Protein AF-0000000084554126 (afdb_homodimer)

Structure (mmCIF, N/CA/C/O backbone):
data_AF-0000000084554126-model_v1
#
loop_
_entity.id
_entity.type
_entity.pdbx_description
1 polymer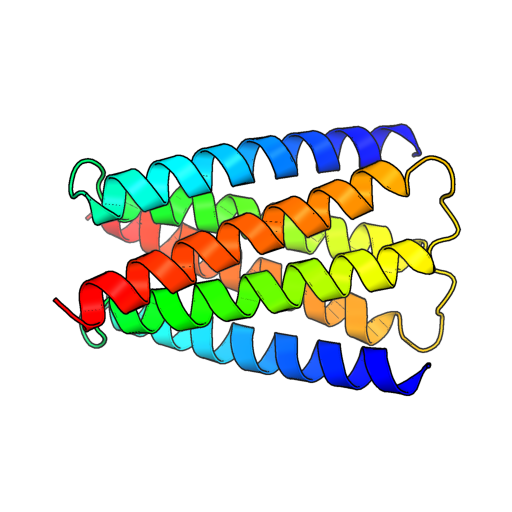 'Putative membrane protein'
#
loop_
_atom_site.group_PDB
_atom_site.id
_atom_site.type_symbol
_atom_site.label_atom_id
_atom_site.label_alt_id
_atom_site.label_comp_id
_atom_site.label_asym_id
_atom_site.label_entity_id
_atom_site.label_seq_id
_atom_site.pdbx_PDB_ins_code
_atom_site.Cartn_x
_atom_site.Cartn_y
_atom_site.Cartn_z
_atom_site.occupancy
_atom_site.B_iso_or_equiv
_atom_site.auth_seq_id
_atom_site.auth_comp_id
_atom_site.auth_asym_id
_atom_site.auth_atom_id
_atom_site.pdbx_PDB_model_num
ATOM 1 N N . MET A 1 1 ? 13.07 22.594 3.803 1 45.12 1 MET A N 1
ATOM 2 C CA . MET A 1 1 ? 12.219 21.531 4.305 1 45.12 1 MET A CA 1
ATOM 3 C C . MET A 1 1 ? 11.016 21.312 3.387 1 45.12 1 MET A C 1
ATOM 5 O O . MET A 1 1 ? 10.508 20.203 3.266 1 45.12 1 MET A O 1
ATOM 9 N N . LYS A 1 2 ? 10.406 22.438 2.688 1 57.59 2 LYS A N 1
ATOM 10 C CA . LYS A 1 2 ? 9.281 22.531 1.767 1 57.59 2 LYS A CA 1
ATOM 11 C C . LYS A 1 2 ? 9.477 21.609 0.56 1 57.59 2 LYS A C 1
ATOM 13 O O . LYS A 1 2 ? 8.562 20.891 0.169 1 57.59 2 LYS A O 1
ATOM 18 N N . ASN A 1 3 ? 10.781 21.531 0.08 1 60.38 3 ASN A N 1
ATOM 19 C CA . ASN A 1 3 ? 11.141 20.875 -1.168 1 60.38 3 ASN A CA 1
ATOM 20 C C . ASN A 1 3 ? 11.148 19.359 -1.017 1 60.38 3 ASN A C 1
ATOM 22 O O . ASN A 1 3 ? 10.883 18.625 -1.977 1 60.38 3 ASN A O 1
ATOM 26 N N . ASN A 1 4 ? 11.141 19 0.142 1 77.12 4 ASN A N 1
ATOM 27 C CA . ASN A 1 4 ? 11.336 17.562 0.376 1 77.12 4 ASN A CA 1
ATOM 28 C C . ASN A 1 4 ? 10.031 16.797 0.226 1 77.12 4 ASN A C 1
ATOM 30 O O . ASN A 1 4 ? 10.016 15.711 -0.364 1 77.12 4 ASN A O 1
ATOM 34 N N . TYR A 1 5 ? 8.945 17.531 0.387 1 76.88 5 TYR A N 1
ATOM 35 C CA . TYR A 1 5 ? 7.668 16.828 0.301 1 76.88 5 TYR A CA 1
ATOM 36 C C . TYR A 1 5 ? 7.258 16.609 -1.152 1 76.88 5 TYR A C 1
ATOM 38 O O . TYR A 1 5 ? 6.734 15.555 -1.507 1 76.88 5 TYR A O 1
ATOM 46 N N . LYS A 1 6 ? 7.582 17.625 -1.886 1 82.94 6 LYS A N 1
ATOM 47 C CA . LYS A 1 6 ? 7.277 17.531 -3.309 1 82.94 6 LYS A CA 1
ATOM 48 C C . LYS A 1 6 ? 8.031 16.375 -3.953 1 82.94 6 LYS A C 1
ATOM 50 O O . LYS A 1 6 ? 7.461 15.602 -4.723 1 82.94 6 LYS A O 1
ATOM 55 N N . VAL A 1 7 ? 9.258 16.281 -3.561 1 86.81 7 VAL A N 1
ATOM 56 C CA . VAL A 1 7 ? 10.102 15.242 -4.141 1 86.81 7 VAL A CA 1
ATOM 57 C C . VAL A 1 7 ? 9.609 13.867 -3.709 1 86.81 7 VAL A C 1
ATOM 59 O O . VAL A 1 7 ? 9.469 12.961 -4.535 1 86.81 7 VAL A O 1
ATOM 62 N N . ILE A 1 8 ? 9.234 13.703 -2.498 1 88.38 8 ILE A N 1
ATOM 63 C CA . ILE A 1 8 ? 8.773 12.414 -1.976 1 88.38 8 ILE A CA 1
ATOM 64 C C . ILE A 1 8 ? 7.438 12.047 -2.625 1 88.38 8 ILE A C 1
ATOM 66 O O . ILE A 1 8 ? 7.227 10.891 -3.002 1 88.38 8 ILE A O 1
ATOM 70 N N . SER A 1 9 ? 6.633 13.031 -2.852 1 87.06 9 SER A N 1
ATOM 71 C CA . SER A 1 9 ? 5.34 12.781 -3.48 1 87.06 9 SER A CA 1
ATOM 72 C C . SER A 1 9 ? 5.508 12.336 -4.93 1 87.06 9 SER A C 1
ATOM 74 O O . SER A 1 9 ? 4.832 11.414 -5.383 1 87.06 9 SER A O 1
ATOM 76 N N . ILE A 1 10 ? 6.43 12.961 -5.562 1 88.12 10 ILE A N 1
ATOM 77 C CA . ILE A 1 10 ? 6.668 12.609 -6.961 1 88.12 10 ILE A CA 1
ATOM 78 C C . ILE A 1 10 ? 7.207 11.188 -7.051 1 88.12 10 ILE A C 1
ATOM 80 O O . ILE A 1 10 ? 6.781 10.406 -7.91 1 88.12 10 ILE A O 1
ATOM 84 N N . ILE A 1 11 ? 8.109 10.859 -6.207 1 92.56 11 ILE A N 1
ATOM 85 C CA . ILE A 1 11 ? 8.664 9.508 -6.176 1 92.56 11 ILE A CA 1
ATOM 86 C C . ILE A 1 11 ? 7.555 8.5 -5.875 1 92.56 11 ILE A C 1
ATOM 88 O O . ILE A 1 11 ? 7.449 7.473 -6.543 1 92.56 11 ILE A O 1
ATOM 92 N N . GLN A 1 12 ? 6.688 8.844 -4.938 1 91.56 12 GLN A N 1
ATOM 93 C CA . GLN A 1 12 ? 5.59 7.957 -4.562 1 91.56 12 GLN A CA 1
ATOM 94 C C . GLN A 1 12 ? 4.648 7.719 -5.738 1 91.56 12 GLN A C 1
ATOM 96 O O . GLN A 1 12 ? 4.266 6.582 -6.016 1 91.56 12 GLN A O 1
ATOM 101 N N . TRP A 1 13 ? 4.375 8.773 -6.422 1 89.75 13 TRP A N 1
ATOM 102 C CA . TRP A 1 13 ? 3.467 8.648 -7.559 1 89.75 13 TRP A CA 1
ATOM 103 C C . TRP A 1 13 ? 4.09 7.797 -8.664 1 89.75 13 TRP A C 1
ATOM 105 O O . TRP A 1 13 ? 3.424 6.934 -9.242 1 89.75 13 TRP A O 1
ATOM 115 N N . THR A 1 14 ? 5.348 7.973 -8.922 1 92.69 14 THR A N 1
ATOM 116 C CA . THR A 1 14 ? 6.055 7.188 -9.93 1 92.69 14 THR A CA 1
ATOM 117 C C . THR A 1 14 ? 6.059 5.707 -9.555 1 92.69 14 THR A C 1
ATOM 119 O O . THR A 1 14 ? 5.719 4.855 -10.383 1 92.69 14 THR A O 1
ATOM 122 N N . PHE A 1 15 ? 6.32 5.418 -8.367 1 94.25 15 PHE A N 1
ATOM 123 C CA . PHE A 1 15 ? 6.363 4.035 -7.902 1 94.25 15 PHE A CA 1
ATOM 124 C C . PHE A 1 15 ? 4.977 3.406 -7.945 1 94.25 15 PHE A C 1
ATOM 126 O O . PHE A 1 15 ? 4.832 2.232 -8.297 1 94.25 15 PHE A O 1
ATOM 133 N N . ASN A 1 16 ? 3.957 4.16 -7.605 1 93.31 16 ASN A N 1
ATOM 134 C CA . ASN A 1 16 ? 2.594 3.643 -7.652 1 93.31 16 ASN A CA 1
ATOM 135 C C . ASN A 1 16 ? 2.184 3.266 -9.07 1 93.31 16 ASN A C 1
ATOM 137 O O . ASN A 1 16 ? 1.588 2.209 -9.289 1 93.31 16 ASN A O 1
ATOM 141 N N . ILE A 1 17 ? 2.545 4.156 -9.969 1 93.62 17 ILE A N 1
ATOM 142 C CA . ILE A 1 17 ? 2.211 3.895 -11.367 1 93.62 17 ILE A CA 1
ATOM 143 C C . ILE A 1 17 ? 2.916 2.623 -11.836 1 93.62 17 ILE A C 1
ATOM 145 O O . ILE A 1 17 ? 2.291 1.743 -12.438 1 93.62 17 ILE A O 1
ATOM 149 N N . ILE A 1 18 ? 4.184 2.512 -11.555 1 95.88 18 ILE A N 1
ATOM 150 C CA . ILE A 1 18 ? 4.949 1.333 -11.945 1 95.88 18 ILE A CA 1
ATOM 151 C C . ILE A 1 18 ? 4.348 0.089 -11.297 1 95.88 18 ILE A C 1
ATOM 153 O O . ILE A 1 18 ? 4.191 -0.946 -11.945 1 95.88 18 ILE A O 1
ATOM 157 N N . THR A 1 19 ? 3.953 0.183 -9.984 1 94.31 19 THR A N 1
ATOM 158 C CA . THR A 1 19 ? 3.385 -0.944 -9.25 1 94.31 19 THR A CA 1
ATOM 159 C C . THR A 1 19 ? 2.064 -1.384 -9.875 1 94.31 19 THR A C 1
ATOM 161 O O . THR A 1 19 ? 1.803 -2.58 -10.016 1 94.31 19 THR A O 1
ATOM 164 N N . VAL A 1 20 ? 1.27 -0.421 -10.312 1 92.5 20 VAL A N 1
ATOM 165 C CA . VAL A 1 20 ? -0.001 -0.742 -10.953 1 92.5 20 VAL A CA 1
ATOM 166 C C . VAL A 1 20 ? 0.253 -1.486 -12.266 1 92.5 20 VAL A C 1
ATOM 168 O O . VAL A 1 20 ? -0.379 -2.51 -12.531 1 92.5 20 VAL A O 1
ATOM 171 N N . ILE A 1 21 ? 1.183 -0.983 -13.039 1 95.56 21 ILE A N 1
ATOM 172 C CA . ILE A 1 21 ? 1.51 -1.609 -14.312 1 95.56 21 ILE A CA 1
ATOM 173 C C . ILE A 1 21 ? 2.02 -3.029 -14.078 1 95.56 21 ILE A C 1
ATOM 175 O O . ILE A 1 21 ? 1.572 -3.975 -14.727 1 95.56 21 ILE A O 1
ATOM 179 N N . LEU A 1 22 ? 2.871 -3.207 -13.117 1 95 22 LEU A N 1
ATOM 180 C CA . LEU A 1 22 ? 3.428 -4.52 -12.805 1 95 22 LEU A CA 1
ATOM 181 C C . LEU A 1 22 ? 2.346 -5.457 -12.281 1 95 22 LEU A C 1
ATOM 183 O O . LEU A 1 22 ? 2.365 -6.656 -12.57 1 95 22 LEU A O 1
ATOM 187 N N . ALA A 1 23 ? 1.406 -4.949 -11.453 1 91.06 23 ALA A N 1
ATOM 188 C CA . ALA A 1 23 ? 0.295 -5.754 -10.953 1 91.06 23 ALA A CA 1
ATOM 189 C C . ALA A 1 23 ? -0.56 -6.285 -12.094 1 91.06 23 ALA A C 1
ATOM 191 O O . ALA A 1 23 ? -0.896 -7.469 -12.133 1 91.06 23 ALA A O 1
ATOM 192 N N . ILE A 1 24 ? -0.871 -5.387 -13.039 1 92.94 24 ILE A N 1
ATOM 193 C CA . ILE A 1 24 ? -1.675 -5.785 -14.188 1 92.94 24 ILE A CA 1
ATOM 194 C C . ILE A 1 24 ? -0.929 -6.84 -15 1 92.94 24 ILE A C 1
ATOM 196 O O . ILE A 1 24 ? -1.5 -7.871 -15.359 1 92.94 24 ILE A O 1
ATOM 200 N N . LEU A 1 25 ? 0.317 -6.621 -15.203 1 95 25 LEU A N 1
ATOM 201 C CA . LEU A 1 25 ? 1.12 -7.562 -15.977 1 95 25 LEU A CA 1
ATOM 202 C C . LEU A 1 25 ? 1.25 -8.898 -15.258 1 95 25 LEU A C 1
ATOM 204 O O . LEU A 1 25 ? 1.295 -9.953 -15.8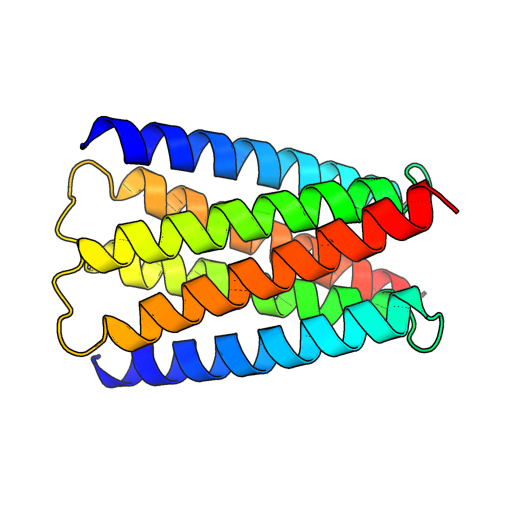91 1 95 25 LEU A O 1
ATOM 208 N N . TYR A 1 26 ? 1.34 -8.805 -13.961 1 91.12 26 TYR A N 1
ATOM 209 C CA . TYR A 1 26 ? 1.384 -10.031 -13.164 1 91.12 26 TYR A CA 1
ATOM 210 C C . TYR A 1 26 ? 0.09 -10.82 -13.305 1 91.12 26 TYR A C 1
ATOM 212 O O . TYR A 1 26 ? 0.12 -12.039 -13.516 1 91.12 26 TYR A O 1
ATOM 220 N N . PHE A 1 27 ? -1.021 -10.148 -13.227 1 90.06 27 PHE A N 1
ATOM 221 C CA . PHE A 1 27 ? -2.311 -10.82 -13.328 1 90.06 27 PHE A CA 1
ATOM 222 C C . PHE A 1 27 ? -2.516 -11.391 -14.727 1 90.06 27 PHE A C 1
ATOM 224 O O . PHE A 1 27 ? -3.209 -12.391 -14.898 1 90.06 27 PHE A O 1
ATOM 231 N N . LEU A 1 28 ? -1.903 -10.789 -15.688 1 91.31 28 LEU A N 1
ATOM 232 C CA . LEU A 1 28 ? -1.979 -11.258 -17.062 1 91.31 28 LEU A CA 1
ATOM 233 C C . LEU A 1 28 ? -0.897 -12.297 -17.344 1 91.31 28 LEU A C 1
ATOM 235 O O . LEU A 1 28 ? -0.748 -12.758 -18.484 1 91.31 28 LEU A O 1
ATOM 239 N N . HIS A 1 29 ? -0.054 -12.625 -16.359 1 91.38 29 HIS A N 1
ATOM 240 C CA . HIS A 1 29 ? 0.962 -13.672 -16.406 1 91.38 29 HIS A CA 1
ATOM 241 C C . HIS A 1 29 ? 2.15 -13.258 -17.266 1 91.38 29 HIS A C 1
ATOM 243 O O . HIS A 1 29 ? 2.826 -14.102 -17.844 1 91.38 29 HIS A O 1
ATOM 249 N N . PHE A 1 30 ? 2.463 -11.945 -17.359 1 93.5 30 PHE A N 1
ATOM 250 C CA . PHE A 1 30 ? 3.588 -11.453 -18.141 1 93.5 30 PHE A CA 1
ATOM 251 C C . PHE A 1 30 ? 4.781 -11.148 -17.234 1 93.5 30 PHE A C 1
ATOM 253 O O . PHE A 1 30 ? 5.91 -11.031 -17.719 1 93.5 30 PHE A O 1
ATOM 260 N N . VAL A 1 31 ? 4.535 -10.906 -15.938 1 91.69 31 VAL A N 1
ATOM 261 C CA . VAL A 1 31 ? 5.594 -10.555 -15 1 91.69 31 VAL A CA 1
ATOM 262 C C . VAL A 1 31 ? 5.527 -11.477 -13.781 1 91.69 31 VAL A C 1
ATOM 264 O O . VAL A 1 31 ? 4.441 -11.875 -13.352 1 91.69 31 VAL A O 1
ATOM 267 N N . GLU A 1 32 ? 6.629 -11.852 -13.312 1 91.31 32 GLU A N 1
ATOM 268 C CA . GLU A 1 32 ? 6.727 -12.695 -12.125 1 91.31 32 GLU A CA 1
ATOM 269 C C . GLU A 1 32 ? 6.27 -11.945 -10.875 1 91.31 32 GLU A C 1
ATOM 271 O O . GLU A 1 32 ? 6.457 -10.734 -10.766 1 91.31 32 GLU A O 1
ATOM 276 N N . LYS A 1 33 ? 5.699 -12.648 -9.945 1 86.94 33 LYS A N 1
ATOM 277 C CA . LYS A 1 33 ? 5.137 -12.078 -8.727 1 86.94 33 LYS A CA 1
ATOM 278 C C . LYS A 1 33 ? 6.203 -11.336 -7.918 1 86.94 33 LYS A C 1
ATOM 280 O O . LYS A 1 33 ? 5.926 -10.297 -7.316 1 86.94 33 LYS A O 1
ATOM 285 N N . ASN A 1 34 ? 7.43 -11.906 -7.996 1 92.69 34 ASN A N 1
ATOM 286 C CA . ASN A 1 34 ? 8.477 -11.367 -7.137 1 92.69 34 ASN A CA 1
ATOM 287 C C . ASN A 1 34 ? 8.828 -9.93 -7.5 1 92.69 34 ASN A C 1
ATOM 289 O O . ASN A 1 34 ? 9.094 -9.109 -6.617 1 92.69 34 ASN A O 1
ATOM 293 N N . ILE A 1 35 ? 8.797 -9.633 -8.758 1 92.25 35 ILE A N 1
ATOM 294 C CA . ILE A 1 35 ? 9.117 -8.281 -9.203 1 92.25 35 ILE A CA 1
ATOM 295 C C . ILE A 1 35 ? 7.996 -7.328 -8.789 1 92.25 35 ILE A C 1
ATOM 297 O O . ILE A 1 35 ? 8.258 -6.242 -8.266 1 92.25 35 ILE A O 1
ATOM 301 N N . ALA A 1 36 ? 6.754 -7.707 -8.984 1 91.25 36 ALA A N 1
ATOM 302 C CA . ALA A 1 36 ? 5.613 -6.879 -8.602 1 91.25 36 ALA A CA 1
ATOM 303 C C . ALA A 1 36 ? 5.594 -6.633 -7.098 1 91.25 36 ALA A C 1
ATOM 305 O O . ALA A 1 36 ? 5.398 -5.5 -6.648 1 91.25 36 ALA A O 1
ATOM 306 N N . PHE A 1 37 ? 5.914 -7.613 -6.328 1 93.06 37 PHE A N 1
ATOM 307 C CA . PHE A 1 37 ? 5.883 -7.512 -4.871 1 93.06 37 PHE A CA 1
ATOM 308 C C . PHE A 1 37 ? 7.047 -6.668 -4.363 1 93.06 37 PHE A C 1
ATOM 310 O O . PHE A 1 37 ? 6.914 -5.965 -3.361 1 93.06 37 PHE A O 1
ATOM 317 N N . LEU A 1 38 ? 8.109 -6.785 -5.066 1 94.75 38 LEU A N 1
ATOM 318 C CA . LEU A 1 38 ? 9.25 -5.949 -4.691 1 94.75 38 LEU A CA 1
ATOM 319 C C . LEU A 1 38 ? 8.898 -4.469 -4.816 1 94.75 38 LEU A C 1
ATOM 321 O O . LEU A 1 38 ? 9.148 -3.688 -3.896 1 94.75 38 LEU A O 1
ATOM 325 N N . PHE A 1 39 ? 8.344 -4.059 -5.926 1 94.5 39 PHE A N 1
ATOM 326 C CA . PHE A 1 39 ? 7.973 -2.666 -6.145 1 94.5 39 PHE A CA 1
ATOM 327 C C . PHE A 1 39 ? 6.875 -2.242 -5.176 1 94.5 39 PHE A C 1
ATOM 329 O O . PHE A 1 39 ? 6.879 -1.112 -4.684 1 94.5 39 PHE A O 1
ATOM 336 N N . LEU A 1 40 ? 5.941 -3.145 -4.914 1 93.69 40 LEU A N 1
ATOM 337 C CA . LEU A 1 40 ? 4.895 -2.881 -3.932 1 93.69 40 LEU A CA 1
ATOM 338 C C . LEU A 1 40 ? 5.496 -2.639 -2.551 1 93.69 40 LEU A C 1
ATOM 340 O O . LEU A 1 40 ? 5.086 -1.712 -1.847 1 93.69 40 LEU A O 1
ATOM 344 N N . GLY A 1 41 ? 6.414 -3.496 -2.191 1 95.94 41 GLY A N 1
ATOM 345 C CA . GLY A 1 41 ? 7.086 -3.334 -0.911 1 95.94 41 GLY A CA 1
ATOM 346 C C . GLY A 1 41 ? 7.785 -1.996 -0.77 1 95.94 41 GLY A C 1
ATOM 347 O O . GLY A 1 41 ? 7.582 -1.283 0.214 1 95.94 41 GLY A O 1
ATOM 348 N N . VAL A 1 42 ? 8.523 -1.626 -1.774 1 95.94 42 VAL A N 1
ATOM 349 C CA . VAL A 1 42 ? 9.258 -0.365 -1.749 1 95.94 42 VAL A CA 1
ATOM 350 C C . VAL A 1 42 ? 8.273 0.804 -1.715 1 95.94 42 VAL A C 1
ATOM 352 O O . VAL A 1 42 ? 8.469 1.765 -0.966 1 95.94 42 VAL A O 1
ATOM 355 N N . SER A 1 43 ? 7.219 0.73 -2.494 1 94.88 43 SER A N 1
ATOM 356 C CA . SER A 1 43 ? 6.191 1.77 -2.502 1 94.88 43 SER A CA 1
ATOM 357 C C . SER A 1 43 ? 5.574 1.947 -1.118 1 94.88 43 SER A C 1
ATOM 359 O O . SER A 1 43 ? 5.328 3.074 -0.684 1 94.88 43 SER A O 1
ATOM 361 N N . ASN A 1 44 ? 5.375 0.865 -0.41 1 95.62 44 ASN A N 1
ATOM 362 C CA . ASN A 1 44 ? 4.773 0.934 0.918 1 95.62 44 ASN A CA 1
ATOM 363 C C . ASN A 1 44 ? 5.742 1.518 1.942 1 95.62 44 ASN A C 1
ATOM 365 O O . ASN A 1 44 ? 5.328 2.215 2.869 1 95.62 44 ASN A O 1
ATOM 369 N N . ILE A 1 45 ? 6.98 1.245 1.807 1 96.31 45 ILE A N 1
ATOM 370 C CA . ILE A 1 45 ? 7.977 1.835 2.695 1 96.31 45 ILE A CA 1
ATOM 371 C C . ILE A 1 45 ? 7.992 3.352 2.514 1 96.31 45 ILE A C 1
ATOM 373 O O . ILE A 1 45 ? 7.941 4.102 3.492 1 96.31 45 ILE A O 1
ATOM 377 N N . ILE A 1 46 ? 8.039 3.771 1.273 1 94.69 46 ILE A N 1
ATOM 378 C CA . ILE A 1 46 ? 8.039 5.199 0.974 1 94.69 46 ILE A CA 1
ATOM 379 C C . ILE A 1 46 ? 6.754 5.836 1.509 1 94.69 46 ILE A C 1
ATOM 381 O O . ILE A 1 46 ? 6.789 6.93 2.082 1 94.69 46 ILE A O 1
ATOM 385 N N . ASN A 1 47 ? 5.664 5.172 1.313 1 93.31 47 ASN A N 1
ATOM 386 C CA . ASN A 1 47 ? 4.375 5.641 1.814 1 93.31 47 ASN A CA 1
ATOM 387 C C . ASN A 1 47 ? 4.402 5.84 3.328 1 93.31 47 ASN A C 1
ATOM 389 O O . ASN A 1 47 ? 3.951 6.871 3.828 1 93.31 47 ASN A O 1
ATOM 393 N N . GLY A 1 48 ? 4.852 4.855 4.055 1 93.38 48 GLY A N 1
ATOM 394 C CA . GLY A 1 48 ? 4.926 4.953 5.504 1 93.38 48 GLY A CA 1
ATOM 395 C C . GLY A 1 48 ? 5.789 6.105 5.984 1 93.38 48 GLY A C 1
ATOM 396 O O . GLY A 1 48 ? 5.395 6.855 6.879 1 93.38 48 GLY A O 1
ATOM 397 N N . VAL A 1 49 ? 6.957 6.297 5.391 1 92.44 49 VAL A N 1
ATOM 398 C CA . VAL A 1 49 ? 7.879 7.367 5.758 1 92.44 49 VAL A CA 1
ATOM 399 C C . VAL A 1 49 ? 7.227 8.719 5.492 1 92.44 49 VAL A C 1
ATOM 401 O O . VAL A 1 49 ? 7.289 9.625 6.336 1 92.44 49 VAL A O 1
ATOM 404 N N . ASP A 1 50 ? 6.641 8.781 4.363 1 90.69 50 ASP A N 1
ATOM 405 C CA . ASP A 1 50 ? 5.977 10.031 3.998 1 90.69 50 ASP A CA 1
ATOM 406 C C . ASP A 1 50 ? 4.836 10.344 4.961 1 90.69 50 ASP A C 1
ATOM 408 O O . ASP A 1 50 ? 4.637 11.5 5.336 1 90.69 50 ASP A O 1
ATOM 412 N N . ARG A 1 51 ? 4.129 9.383 5.316 1 88.44 51 ARG A N 1
ATOM 413 C CA . ARG A 1 51 ? 3.027 9.562 6.258 1 88.44 51 ARG A CA 1
ATOM 414 C C . ARG A 1 51 ? 3.531 10.094 7.598 1 88.44 51 ARG A C 1
ATOM 416 O O . ARG A 1 51 ? 2.936 11 8.172 1 88.44 51 ARG A O 1
ATOM 423 N N . ILE A 1 52 ? 4.527 9.523 8.07 1 89.69 52 ILE A N 1
ATOM 424 C CA . ILE A 1 52 ? 5.109 9.977 9.328 1 89.69 52 ILE A CA 1
ATOM 425 C C . ILE A 1 52 ? 5.539 11.438 9.203 1 89.69 52 ILE A C 1
ATOM 427 O O . ILE A 1 52 ? 5.332 12.227 10.133 1 89.69 52 ILE A O 1
ATOM 431 N N . ASN A 1 53 ? 6.062 11.773 8.062 1 86.06 53 ASN A N 1
ATOM 432 C CA . ASN A 1 53 ? 6.512 13.141 7.84 1 86.06 53 ASN A CA 1
ATOM 433 C C . ASN A 1 53 ? 5.34 14.117 7.789 1 86.06 53 ASN A C 1
ATOM 435 O O . ASN A 1 53 ? 5.418 15.219 8.328 1 86.06 53 ASN A O 1
ATOM 439 N N . ILE A 1 54 ? 4.312 13.758 7.145 1 83.88 54 ILE A N 1
ATOM 440 C CA . ILE A 1 54 ? 3.121 14.594 7.047 1 83.88 54 ILE A CA 1
ATOM 441 C C . ILE A 1 54 ? 2.516 14.797 8.43 1 83.88 54 ILE A C 1
ATOM 443 O O . ILE A 1 54 ? 2.039 15.883 8.758 1 83.88 54 ILE A O 1
ATOM 447 N N . THR A 1 55 ? 2.508 13.766 9.203 1 84.31 55 THR A N 1
ATOM 448 C CA . THR A 1 55 ? 1.921 13.797 10.539 1 84.31 55 THR A CA 1
ATOM 449 C C . THR A 1 55 ? 2.643 14.812 11.422 1 84.31 55 THR A C 1
ATOM 451 O O . THR A 1 55 ? 2.016 15.484 12.242 1 84.31 55 THR A O 1
ATOM 454 N N . LYS A 1 56 ? 3.928 14.906 11.25 1 83.12 56 LYS A N 1
ATOM 455 C CA . LYS A 1 56 ? 4.719 15.852 12.039 1 83.12 56 LYS A CA 1
ATOM 456 C C . LYS A 1 56 ? 4.281 17.281 11.766 1 83.12 56 LYS A C 1
ATOM 458 O O . LYS A 1 56 ? 4.516 18.172 12.594 1 83.12 56 LYS A O 1
ATOM 463 N N . ARG A 1 57 ? 3.607 17.469 10.75 1 76.94 57 ARG A N 1
ATOM 464 C CA . ARG A 1 57 ? 3.285 18.828 10.328 1 76.94 57 ARG A CA 1
ATOM 465 C C . ARG A 1 57 ? 1.8 19.125 10.516 1 76.94 57 ARG A C 1
ATOM 467 O O . ARG A 1 57 ? 1.314 20.172 10.102 1 76.94 57 ARG A O 1
ATOM 474 N N . THR A 1 58 ? 1.107 18.156 10.906 1 75.31 58 THR A N 1
ATOM 475 C CA . THR A 1 58 ? -0.325 18.359 11.109 1 75.31 58 THR A CA 1
ATOM 476 C C . THR A 1 58 ? -0.595 19.062 12.43 1 75.31 58 THR A C 1
ATOM 478 O O . THR A 1 58 ? 0.185 18.938 13.375 1 75.31 58 THR A O 1
ATOM 481 N N . ASP A 1 59 ? -1.562 19.812 12.445 1 70.88 59 ASP A N 1
ATOM 482 C CA . ASP A 1 59 ? -1.989 20.531 13.633 1 70.88 59 ASP A CA 1
ATOM 483 C C . ASP A 1 59 ? -2.717 19.609 14.609 1 70.88 59 ASP A C 1
ATOM 485 O O . ASP A 1 59 ? -3.078 20.031 15.711 1 70.88 59 ASP A O 1
ATOM 489 N N . LEU A 1 60 ? -2.99 18.453 14.117 1 64.88 60 LEU A N 1
ATOM 490 C CA . LEU A 1 60 ? -3.803 17.578 14.961 1 64.88 60 LEU A CA 1
ATOM 491 C C . LEU A 1 60 ? -2.961 16.953 16.062 1 64.88 60 LEU A C 1
ATOM 493 O O . LEU A 1 60 ? -2.49 15.828 15.93 1 64.88 60 LEU A O 1
ATOM 497 N N . LYS A 1 61 ? -2.701 17.641 17.125 1 69.75 61 LYS A N 1
ATOM 498 C CA . LYS A 1 61 ? -1.908 17.141 18.234 1 69.75 61 LYS A CA 1
ATOM 499 C C . LYS A 1 61 ? -2.467 15.82 18.766 1 69.75 61 LYS A C 1
ATOM 501 O O . LYS A 1 61 ? -1.716 14.875 19 1 69.75 61 LYS A O 1
ATOM 506 N N . GLU A 1 62 ? -3.793 15.812 18.859 1 66.44 62 GLU A N 1
ATOM 507 C CA . GLU A 1 62 ? -4.402 14.688 19.562 1 66.44 62 GLU A CA 1
ATOM 508 C C . GLU A 1 62 ? -4.34 13.406 18.734 1 66.44 62 GLU A C 1
ATOM 510 O O . GLU A 1 62 ? -4.375 12.305 19.281 1 66.44 62 GLU A O 1
ATOM 515 N N . ASN A 1 63 ? -4.078 13.578 17.438 1 73.81 63 ASN A N 1
ATOM 516 C CA . ASN A 1 63 ? -4.172 12.367 16.625 1 73.81 63 ASN A CA 1
ATOM 517 C C . ASN A 1 63 ? -2.836 12.031 15.961 1 73.81 63 ASN A C 1
ATOM 519 O O . ASN A 1 63 ? -2.74 11.07 15.195 1 73.81 63 ASN A O 1
ATOM 523 N N . LYS A 1 64 ? -1.812 12.648 16.406 1 82.19 64 LYS A N 1
ATOM 524 C CA . LYS A 1 64 ? -0.512 12.484 15.758 1 82.19 64 LYS A CA 1
ATOM 525 C C . LYS A 1 64 ? 0.032 11.078 15.977 1 82.19 64 LYS A C 1
ATOM 527 O O . LYS A 1 64 ? 0.618 10.484 15.062 1 82.19 64 LYS A O 1
ATOM 532 N N . ASN A 1 65 ? -0.271 10.602 17.125 1 84.44 65 ASN A N 1
ATOM 533 C CA . ASN A 1 65 ? 0.259 9.281 17.438 1 84.44 65 ASN A CA 1
ATOM 534 C C . ASN A 1 65 ? -0.397 8.195 16.578 1 84.44 65 ASN A C 1
ATOM 536 O O . ASN A 1 65 ? 0.271 7.262 16.141 1 84.44 65 ASN A O 1
ATOM 540 N N . TYR A 1 66 ? -1.646 8.375 16.328 1 82.38 66 TYR A N 1
ATOM 541 C CA . TYR A 1 66 ? -2.355 7.402 15.5 1 82.38 66 TYR A CA 1
ATOM 542 C C . TYR A 1 66 ? -1.826 7.406 14.078 1 82.38 66 TYR A C 1
ATOM 544 O O . TYR A 1 66 ? -1.587 6.348 13.492 1 82.38 66 TYR A O 1
ATOM 552 N N . TYR A 1 67 ? -1.514 8.508 13.578 1 83 67 TYR A N 1
ATOM 553 C CA . TYR A 1 67 ? -1.009 8.625 12.219 1 83 67 TYR A CA 1
ATOM 554 C C . TYR A 1 67 ? 0.415 8.086 12.117 1 83 67 TYR A C 1
ATOM 556 O O . TYR A 1 67 ? 0.775 7.445 11.125 1 83 67 TYR A O 1
ATOM 564 N N . LYS A 1 68 ? 1.127 8.344 13.156 1 87.12 68 LYS A N 1
ATOM 565 C CA . LYS A 1 68 ? 2.5 7.848 13.172 1 87.12 68 LYS A CA 1
ATOM 566 C C . LYS A 1 68 ? 2.535 6.32 13.203 1 87.12 68 LYS A C 1
ATOM 568 O O . LYS A 1 68 ? 3.312 5.695 12.484 1 87.12 68 LYS A O 1
ATOM 573 N N . ILE A 1 69 ? 1.682 5.789 13.977 1 89.75 69 ILE A N 1
ATOM 574 C CA . ILE A 1 69 ? 1.616 4.336 14.086 1 89.75 69 ILE A CA 1
ATOM 575 C C . ILE A 1 69 ? 1.157 3.736 12.766 1 89.75 69 ILE A C 1
ATOM 577 O O . ILE A 1 69 ? 1.646 2.68 12.352 1 89.75 69 ILE A O 1
ATOM 581 N N . THR A 1 70 ? 0.234 4.418 12.18 1 89.69 70 THR A N 1
ATOM 582 C CA . THR A 1 70 ? -0.225 3.963 10.875 1 89.69 70 THR A CA 1
ATOM 583 C C . THR A 1 70 ? 0.921 3.963 9.867 1 89.69 70 THR A C 1
ATOM 585 O O . THR A 1 70 ? 1.086 3.008 9.102 1 89.69 70 THR A O 1
ATOM 588 N N . GLY A 1 71 ? 1.711 4.988 9.898 1 92 71 GLY A N 1
ATOM 589 C CA . GLY A 1 71 ? 2.881 5.031 9.031 1 92 71 GLY A CA 1
ATOM 590 C C . GLY A 1 71 ? 3.857 3.9 9.297 1 92 71 GLY A C 1
ATOM 591 O O . GLY A 1 71 ? 4.344 3.262 8.367 1 92 71 GLY A O 1
ATOM 592 N N . ILE A 1 72 ? 4.066 3.598 10.5 1 93.81 72 ILE A N 1
ATOM 593 C CA . ILE A 1 72 ? 4.977 2.527 10.898 1 93.81 72 ILE A CA 1
ATOM 594 C C . ILE A 1 72 ? 4.441 1.185 10.406 1 93.81 72 ILE A C 1
ATOM 596 O O . ILE A 1 72 ? 5.207 0.343 9.93 1 93.81 72 ILE A O 1
ATOM 600 N N . SER A 1 73 ? 3.189 1.04 10.547 1 93.06 73 SER A N 1
ATOM 601 C CA . SER A 1 73 ? 2.594 -0.209 10.086 1 93.06 73 SER A CA 1
ATOM 602 C C . SER A 1 73 ? 2.816 -0.407 8.586 1 93.06 73 SER A C 1
ATOM 604 O O . SER A 1 73 ? 3.055 -1.528 8.133 1 93.06 73 SER A O 1
ATOM 606 N N . TRP A 1 74 ? 2.787 0.572 7.812 1 94.38 74 TRP A N 1
ATOM 607 C CA . TRP A 1 74 ? 3.021 0.477 6.375 1 94.38 74 TRP A CA 1
ATOM 608 C C . TRP A 1 74 ? 4.488 0.169 6.082 1 94.38 74 TRP A C 1
ATOM 610 O O . TRP A 1 74 ? 4.797 -0.576 5.148 1 94.38 74 TRP A O 1
ATOM 620 N N . ILE A 1 75 ? 5.359 0.73 6.883 1 95.88 75 ILE A N 1
ATOM 621 C CA . ILE A 1 75 ? 6.777 0.422 6.711 1 95.88 75 ILE A CA 1
ATOM 622 C C . ILE A 1 75 ? 7.016 -1.064 6.969 1 95.88 75 ILE A C 1
ATOM 624 O O . ILE A 1 75 ? 7.703 -1.731 6.195 1 95.88 75 ILE A O 1
ATOM 628 N N . ILE A 1 76 ? 6.387 -1.612 7.977 1 95 76 ILE A N 1
ATOM 629 C CA . ILE A 1 76 ? 6.531 -3.027 8.305 1 95 76 ILE A CA 1
ATOM 630 C C . ILE A 1 76 ? 6 -3.879 7.152 1 95 76 ILE A C 1
ATOM 632 O O . ILE A 1 76 ? 6.664 -4.816 6.707 1 95 76 ILE A O 1
ATOM 636 N N . LEU A 1 77 ? 4.816 -3.553 6.68 1 94.12 77 LEU A N 1
ATOM 637 C CA . LEU A 1 77 ? 4.227 -4.262 5.551 1 94.12 77 LEU A CA 1
ATOM 638 C C . LEU A 1 77 ? 5.156 -4.234 4.344 1 94.12 77 LEU A C 1
ATOM 640 O O . LEU A 1 77 ? 5.395 -5.266 3.713 1 94.12 77 LEU A O 1
ATOM 644 N N . GLY A 1 78 ? 5.695 -3.047 4.078 1 96.38 78 GLY A N 1
ATOM 645 C CA . GLY A 1 78 ? 6.617 -2.912 2.961 1 96.38 78 GLY A CA 1
ATOM 646 C C . GLY A 1 78 ? 7.867 -3.752 3.115 1 96.38 78 GLY A C 1
ATOM 647 O O . GLY A 1 78 ? 8.305 -4.41 2.166 1 96.38 78 GLY A O 1
ATOM 648 N N . VAL A 1 79 ? 8.438 -3.756 4.277 1 96.62 79 VAL A N 1
ATOM 649 C CA . VAL A 1 79 ? 9.648 -4.52 4.551 1 96.62 79 VAL A CA 1
ATOM 650 C C . VAL A 1 79 ? 9.367 -6.012 4.375 1 96.62 79 VAL A C 1
ATOM 652 O O . VAL A 1 79 ? 10.172 -6.734 3.777 1 96.62 79 VAL A O 1
ATOM 655 N N . VAL A 1 80 ? 8.258 -6.465 4.855 1 94.75 80 VAL A N 1
ATOM 656 C CA . VAL A 1 80 ? 7.895 -7.871 4.73 1 94.75 80 VAL A CA 1
ATOM 657 C C . VAL A 1 80 ? 7.766 -8.242 3.256 1 94.75 80 VAL A C 1
ATOM 659 O O . VAL A 1 80 ? 8.328 -9.25 2.809 1 94.75 80 VAL A O 1
ATOM 662 N N . PHE A 1 81 ? 7.098 -7.43 2.48 1 95.38 81 PHE A N 1
ATOM 663 C CA . PHE A 1 81 ? 6.926 -7.699 1.059 1 95.38 81 PHE A CA 1
ATOM 664 C C . PHE A 1 81 ? 8.273 -7.688 0.341 1 95.38 81 PHE A C 1
ATOM 666 O O . PHE A 1 81 ? 8.547 -8.555 -0.487 1 95.38 81 PHE A O 1
ATOM 673 N N . THR A 1 82 ? 9.094 -6.73 0.668 1 96.06 82 THR A N 1
ATOM 674 C CA . THR A 1 82 ? 10.398 -6.633 0.023 1 96.06 82 THR A CA 1
ATOM 675 C C . THR A 1 82 ? 11.266 -7.84 0.371 1 96.06 82 THR A C 1
ATOM 677 O O . THR A 1 82 ? 11.867 -8.453 -0.512 1 96.06 82 THR A O 1
ATOM 680 N N . PHE A 1 83 ? 11.242 -8.156 1.604 1 95.88 83 PHE A N 1
ATOM 681 C CA . PHE A 1 83 ? 12.062 -9.273 2.066 1 95.88 83 PHE A CA 1
ATOM 682 C C . PHE A 1 83 ? 11.594 -10.586 1.431 1 95.88 83 PHE A C 1
ATOM 684 O O . PHE A 1 83 ? 12.414 -11.352 0.923 1 95.88 83 PHE A O 1
ATOM 691 N N . LEU A 1 84 ? 10.297 -10.867 1.455 1 94.44 84 LEU A N 1
ATOM 692 C CA . LEU A 1 84 ? 9.75 -12.094 0.884 1 94.44 84 LEU A CA 1
ATOM 693 C C . LEU A 1 84 ? 10.039 -12.172 -0.613 1 94.44 84 LEU A C 1
ATOM 695 O O . LEU A 1 84 ? 10.391 -13.234 -1.129 1 94.44 84 LEU A O 1
ATOM 699 N N . SER A 1 85 ? 9.883 -11.016 -1.28 1 94.25 85 SER A N 1
ATOM 700 C CA . SER A 1 85 ? 10.125 -10.984 -2.719 1 94.25 85 SER A CA 1
ATOM 701 C C . SER A 1 85 ? 11.586 -11.289 -3.043 1 94.25 85 SER A C 1
ATOM 703 O O . SER A 1 85 ? 11.875 -12.102 -3.922 1 94.25 85 SER A O 1
ATOM 705 N N . VAL A 1 86 ? 12.508 -10.695 -2.346 1 94.06 86 VAL A N 1
ATOM 706 C CA . VAL A 1 86 ? 13.938 -10.883 -2.582 1 94.06 86 VAL A CA 1
ATOM 707 C C . VAL A 1 86 ? 14.336 -12.312 -2.232 1 94.06 86 VAL A C 1
ATOM 709 O O . VAL A 1 86 ? 15.102 -12.945 -2.959 1 94.06 86 VAL A O 1
ATOM 712 N N . SER A 1 87 ? 13.82 -12.828 -1.116 1 92.31 87 SER A N 1
ATOM 713 C CA . SER A 1 87 ? 14.125 -14.195 -0.703 1 92.31 87 SER A CA 1
ATOM 714 C C . SER A 1 87 ? 13.703 -15.203 -1.769 1 92.31 87 SER A C 1
ATOM 716 O O . SER A 1 87 ? 14.414 -16.172 -2.027 1 92.31 87 SER A O 1
ATOM 718 N N . GLU A 1 88 ? 12.609 -14.922 -2.398 1 91.06 88 GLU A N 1
ATOM 719 C CA . GLU A 1 88 ? 12.133 -15.828 -3.438 1 91.06 88 GLU A CA 1
ATOM 720 C C . GLU A 1 88 ? 12.93 -15.664 -4.727 1 91.06 88 GLU A C 1
ATOM 722 O O . GLU A 1 88 ? 13.148 -16.641 -5.453 1 91.06 88 GLU A O 1
ATOM 727 N N . LEU A 1 89 ? 13.312 -14.461 -4.988 1 88.56 89 LEU A N 1
ATOM 728 C CA . LEU A 1 89 ? 14.102 -14.211 -6.191 1 88.56 89 LEU A CA 1
ATOM 729 C C . LEU A 1 89 ? 15.484 -14.852 -6.082 1 88.56 89 LEU A C 1
ATOM 731 O O . LEU A 1 89 ? 16.062 -15.266 -7.09 1 88.56 89 LEU A O 1
ATOM 735 N N . LEU A 1 90 ? 15.945 -14.922 -4.926 1 89.25 90 LEU A N 1
ATOM 736 C CA . LEU A 1 90 ? 17.281 -15.484 -4.699 1 89.25 90 LEU A CA 1
ATOM 737 C C . LEU A 1 90 ? 17.219 -17 -4.582 1 89.25 90 LEU A C 1
ATOM 739 O O . LEU A 1 90 ? 18.234 -17.688 -4.75 1 89.25 90 LEU A O 1
ATOM 743 N N . ASN A 1 91 ? 16.109 -17.703 -4.309 1 81.56 91 ASN A N 1
ATOM 744 C CA . ASN A 1 91 ? 15.961 -19.156 -4.211 1 81.56 91 ASN A CA 1
ATOM 745 C C . ASN A 1 91 ? 15.336 -19.734 -5.469 1 81.56 91 ASN A C 1
ATOM 747 O O . ASN A 1 91 ? 15.602 -20.891 -5.824 1 81.56 91 ASN A O 1
ATOM 751 N N . MET B 1 1 ? -15.492 15.242 14.5 1 45.56 1 MET B N 1
ATOM 752 C CA . MET B 1 1 ? -14.508 15.102 13.43 1 45.56 1 MET B CA 1
ATOM 753 C C . MET B 1 1 ? -13.266 14.375 13.93 1 45.56 1 MET B C 1
ATOM 755 O O . MET B 1 1 ? -12.625 13.633 13.172 1 45.56 1 MET B O 1
ATOM 759 N N . LYS B 1 2 ? -12.773 14.57 15.289 1 57.75 2 LYS B N 1
ATOM 760 C CA . LYS B 1 2 ? -11.633 14.031 16.016 1 57.75 2 LYS B CA 1
ATOM 761 C C . LYS B 1 2 ? -11.656 12.508 16.031 1 57.75 2 LYS B C 1
ATOM 763 O O . LYS B 1 2 ? -10.641 11.859 15.766 1 57.75 2 LYS B O 1
ATOM 768 N N . ASN B 1 3 ? -12.93 11.945 16.141 1 61 3 ASN B N 1
ATOM 769 C CA . ASN B 1 3 ? -13.141 10.523 16.375 1 61 3 ASN B CA 1
ATOM 770 C C . ASN B 1 3 ? -12.969 9.711 15.086 1 61 3 ASN B C 1
ATOM 772 O O . ASN B 1 3 ? -12.562 8.547 15.133 1 61 3 ASN B O 1
ATOM 776 N N . ASN B 1 4 ? -12.984 10.391 14.094 1 76.75 4 ASN B N 1
ATOM 777 C CA . ASN B 1 4 ? -13.008 9.68 12.82 1 76.75 4 ASN B CA 1
ATOM 778 C C . ASN B 1 4 ? -11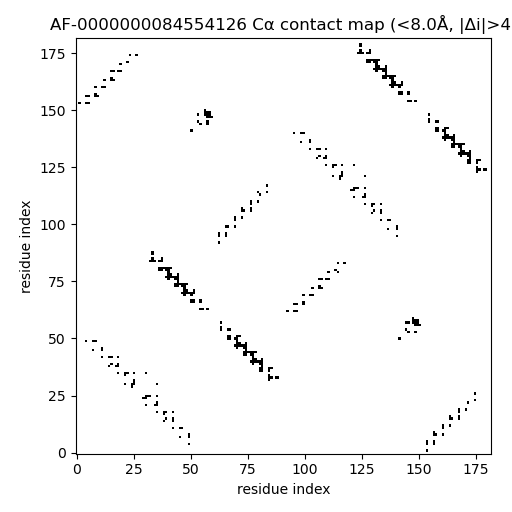.602 9.242 12.406 1 76.75 4 ASN B C 1
ATOM 780 O O . ASN B 1 4 ? -11.422 8.125 11.914 1 76.75 4 ASN B O 1
ATOM 784 N N . TYR B 1 5 ? -10.633 9.945 12.945 1 76.56 5 TYR B N 1
ATOM 785 C CA . TYR B 1 5 ? -9.273 9.609 12.555 1 76.56 5 TYR B CA 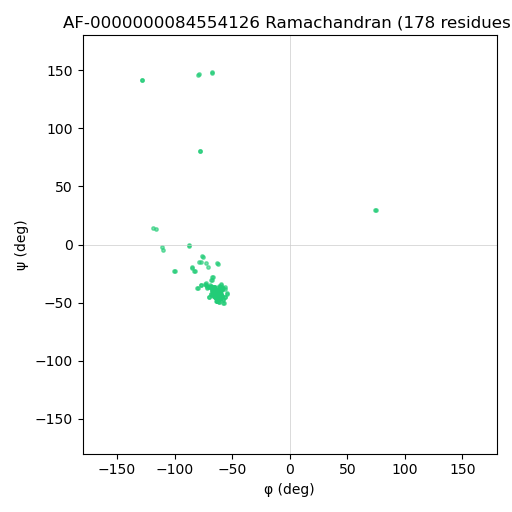1
ATOM 786 C C . TYR B 1 5 ? -8.773 8.391 13.312 1 76.56 5 TYR B C 1
ATOM 788 O O . TYR B 1 5 ? -8.094 7.527 12.742 1 76.56 5 TYR B O 1
ATOM 796 N N . LYS B 1 6 ? -9.195 8.391 14.555 1 82.62 6 LYS B N 1
ATOM 797 C CA . LYS B 1 6 ? -8.82 7.246 15.383 1 82.62 6 LYS B CA 1
ATOM 798 C C . LYS B 1 6 ? -9.398 5.949 14.82 1 82.62 6 LYS B C 1
ATOM 800 O O . LYS B 1 6 ? -8.703 4.938 14.734 1 82.62 6 LYS B O 1
ATOM 805 N N . VAL B 1 7 ? -10.609 6.074 14.422 1 86.88 7 VAL B N 1
ATOM 806 C CA . VAL B 1 7 ? -11.305 4.895 13.914 1 86.88 7 VAL B CA 1
ATOM 807 C C . VAL B 1 7 ? -10.664 4.438 12.602 1 86.88 7 VAL B C 1
ATOM 809 O O . VAL B 1 7 ? -10.383 3.252 12.422 1 86.88 7 VAL B O 1
ATOM 812 N N . ILE B 1 8 ? -10.32 5.324 11.758 1 88.12 8 ILE B N 1
ATOM 813 C CA . ILE B 1 8 ? -9.734 4.996 10.461 1 88.12 8 ILE B CA 1
ATOM 814 C C . ILE B 1 8 ? -8.336 4.402 10.664 1 88.12 8 ILE B C 1
ATOM 816 O O . ILE B 1 8 ? -7.969 3.426 10.008 1 88.12 8 ILE B O 1
ATOM 820 N N . SER B 1 9 ? -7.645 4.918 11.625 1 86.94 9 SER B N 1
ATOM 821 C CA . SER B 1 9 ? -6.305 4.414 11.906 1 86.94 9 SER B CA 1
ATOM 822 C C . SER B 1 9 ? -6.352 2.988 12.445 1 86.94 9 SER B C 1
ATOM 824 O O . SER B 1 9 ? -5.547 2.143 12.047 1 86.94 9 SER B O 1
ATOM 826 N N . ILE B 1 10 ? -7.32 2.771 13.258 1 88.44 10 ILE B N 1
ATOM 827 C CA . ILE B 1 10 ? -7.453 1.438 13.836 1 88.44 10 ILE B CA 1
ATOM 828 C C . ILE B 1 10 ? -7.809 0.437 12.734 1 88.44 10 ILE B C 1
ATOM 830 O O . ILE B 1 10 ? -7.254 -0.664 12.688 1 88.44 10 ILE B O 1
ATOM 834 N N . ILE B 1 11 ? -8.703 0.797 11.906 1 92.56 11 ILE B N 1
ATOM 835 C CA . ILE B 1 11 ? -9.086 -0.059 10.789 1 92.56 11 ILE B CA 1
ATOM 836 C C . ILE B 1 11 ? -7.879 -0.315 9.891 1 92.56 11 ILE B C 1
ATOM 838 O O . ILE B 1 11 ? -7.617 -1.456 9.508 1 92.56 11 ILE B O 1
ATOM 842 N N . GLN B 1 12 ? -7.105 0.72 9.633 1 91.62 12 GLN B N 1
ATOM 843 C CA . GLN B 1 12 ? -5.926 0.6 8.781 1 91.62 12 GLN B CA 1
ATOM 844 C C . GLN B 1 12 ?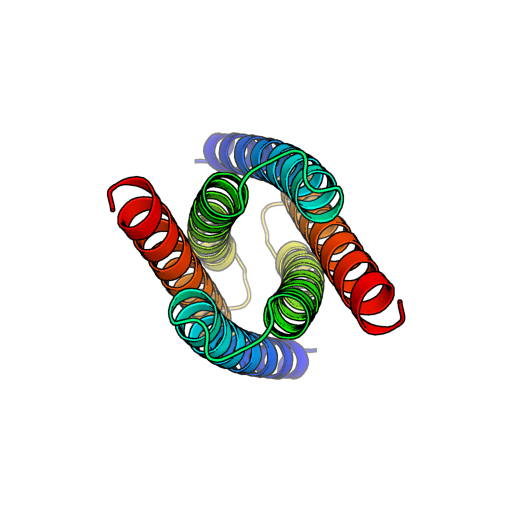 -4.91 -0.362 9.391 1 91.62 12 GLN B C 1
ATOM 846 O O . GLN B 1 12 ? -4.371 -1.226 8.688 1 91.62 12 GLN B O 1
ATOM 851 N N . TRP B 1 13 ? -4.762 -0.242 10.672 1 89.94 13 TRP B N 1
ATOM 852 C CA . TRP B 1 13 ? -3.801 -1.111 11.336 1 89.94 13 TRP B CA 1
ATOM 853 C C . TRP B 1 13 ? -4.254 -2.566 11.289 1 89.94 13 TRP B C 1
ATOM 855 O O . TRP B 1 13 ? -3.457 -3.463 11.008 1 89.94 13 TRP B O 1
ATOM 865 N N . THR B 1 14 ? -5.488 -2.793 11.516 1 92.81 14 THR B N 1
ATOM 866 C CA . THR B 1 14 ? -6.043 -4.141 11.477 1 92.81 14 THR B CA 1
ATOM 867 C C . THR B 1 14 ? -5.879 -4.75 10.086 1 92.81 14 THR B C 1
ATOM 869 O O . THR B 1 14 ? -5.391 -5.875 9.953 1 92.81 14 THR B O 1
ATOM 872 N N . PHE B 1 15 ? -6.16 -4.023 9.102 1 94.25 15 PHE B N 1
ATOM 873 C CA . PHE B 1 15 ? -6.059 -4.512 7.73 1 94.25 15 PHE B CA 1
ATOM 874 C C . PHE B 1 15 ? -4.602 -4.77 7.355 1 94.25 15 PHE B C 1
ATOM 876 O O . PHE B 1 15 ? -4.297 -5.738 6.656 1 94.25 15 PHE B O 1
ATOM 883 N N . ASN B 1 16 ? -3.701 -3.912 7.797 1 93.38 16 ASN B N 1
ATOM 884 C CA . ASN B 1 16 ? -2.285 -4.102 7.5 1 93.38 16 ASN B CA 1
ATOM 885 C C . ASN B 1 16 ? -1.754 -5.395 8.109 1 93.38 16 ASN B C 1
ATOM 887 O O . ASN B 1 16 ? -1.024 -6.141 7.457 1 93.38 16 ASN B O 1
ATOM 891 N N . ILE B 1 17 ? -2.182 -5.609 9.328 1 93.75 17 ILE B N 1
ATOM 892 C CA . ILE B 1 17 ? -1.739 -6.824 10.008 1 93.75 17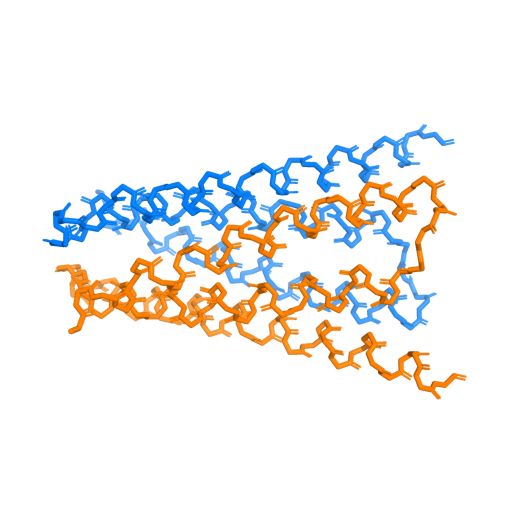 ILE B CA 1
ATOM 893 C C . ILE B 1 17 ? -2.254 -8.055 9.266 1 93.75 17 ILE B C 1
ATOM 895 O O . ILE B 1 17 ? -1.492 -8.977 8.984 1 93.75 17 ILE B O 1
ATOM 899 N N . ILE B 1 18 ? -3.504 -8.047 8.938 1 96.06 18 ILE B N 1
ATOM 900 C CA . ILE B 1 18 ? -4.094 -9.164 8.203 1 96.06 18 ILE B CA 1
ATOM 901 C C . ILE B 1 18 ? -3.383 -9.344 6.867 1 96.06 18 ILE B C 1
ATOM 903 O O . ILE B 1 18 ? -3.064 -10.469 6.469 1 96.06 18 ILE B O 1
ATOM 907 N N . THR B 1 19 ? -3.082 -8.203 6.156 1 94.56 19 THR B N 1
ATOM 908 C CA . THR B 1 19 ? -2.422 -8.25 4.855 1 94.56 19 THR B CA 1
ATOM 909 C C . THR B 1 19 ? -1.024 -8.852 4.98 1 94.56 19 THR B C 1
ATOM 911 O O . THR B 1 19 ? -0.61 -9.648 4.141 1 94.56 19 THR B O 1
ATOM 914 N N . VAL B 1 20 ? -0.334 -8.508 6.059 1 92.94 20 VAL B N 1
ATOM 915 C CA . VAL B 1 20 ? 1.002 -9.055 6.277 1 92.94 20 VAL B CA 1
ATOM 916 C C . VAL B 1 20 ? 0.916 -10.562 6.484 1 92.94 20 VAL B C 1
ATOM 918 O O . VAL B 1 20 ? 1.682 -11.32 5.887 1 92.94 20 VAL B O 1
ATOM 921 N N . ILE B 1 21 ? -0.025 -10.984 7.301 1 95.81 21 ILE B N 1
ATOM 922 C CA . ILE B 1 21 ? -0.2 -12.406 7.574 1 95.81 21 ILE B CA 1
ATOM 923 C C . ILE B 1 21 ? -0.547 -13.141 6.281 1 95.81 21 ILE B C 1
ATOM 925 O O . ILE B 1 21 ? 0.05 -14.172 5.969 1 95.81 21 ILE B O 1
ATOM 929 N N . LEU B 1 22 ? -1.429 -12.602 5.496 1 95.31 22 LEU B N 1
ATOM 930 C CA . LEU B 1 22 ? -1.841 -13.219 4.242 1 95.31 22 LEU B CA 1
ATOM 931 C C . LEU B 1 22 ? -0.685 -13.25 3.246 1 95.31 22 LEU B C 1
ATOM 933 O O . LEU B 1 22 ? -0.545 -14.203 2.48 1 95.31 22 LEU B O 1
ATOM 937 N N . ALA B 1 23 ? 0.144 -12.188 3.199 1 91.5 23 ALA B N 1
ATOM 938 C CA . ALA B 1 23 ? 1.312 -12.156 2.324 1 91.5 23 ALA B CA 1
ATOM 939 C C . ALA B 1 23 ? 2.287 -13.281 2.662 1 91.5 23 ALA B C 1
ATOM 941 O O . ALA B 1 23 ? 2.76 -13.984 1.771 1 91.5 23 ALA B O 1
ATOM 942 N N . ILE B 1 24 ? 2.527 -13.43 3.977 1 93.5 24 ILE B N 1
ATOM 943 C CA . ILE B 1 24 ? 3.436 -14.477 4.422 1 93.5 24 ILE B CA 1
ATOM 944 C C . ILE B 1 24 ? 2.865 -15.844 4.043 1 93.5 24 ILE B C 1
ATOM 946 O O . ILE B 1 24 ? 3.574 -16.688 3.492 1 93.5 24 ILE B O 1
ATOM 950 N N . LEU B 1 25 ? 1.621 -16.031 4.266 1 95.31 25 LEU B N 1
ATOM 951 C CA . LEU B 1 25 ? 0.977 -17.312 3.961 1 95.31 25 LEU B CA 1
ATOM 952 C C . LEU B 1 25 ? 0.966 -17.562 2.457 1 95.31 25 LEU B C 1
ATOM 954 O O . LEU B 1 25 ? 1.078 -18.703 2.02 1 95.31 25 LEU B O 1
ATOM 958 N N . TYR B 1 26 ? 0.787 -16.5 1.712 1 91.38 26 TYR B N 1
ATOM 959 C CA . TYR B 1 26 ? 0.844 -16.625 0.26 1 91.38 26 TYR B CA 1
ATOM 960 C C . TYR B 1 26 ? 2.229 -17.062 -0.197 1 91.38 26 TYR B C 1
ATOM 962 O O . TYR B 1 26 ? 2.354 -17.984 -1.017 1 91.38 26 TYR B O 1
ATOM 970 N N . PHE B 1 27 ? 3.252 -16.469 0.347 1 90.5 27 PHE B N 1
ATOM 971 C CA . PHE B 1 27 ? 4.613 -16.797 -0.047 1 90.5 27 PHE B CA 1
ATOM 972 C C . PHE B 1 27 ? 4.965 -18.219 0.386 1 90.5 27 PHE B C 1
ATOM 974 O O . PHE B 1 27 ? 5.785 -18.891 -0.25 1 90.5 27 PHE B O 1
ATOM 981 N N . LEU B 1 28 ? 4.34 -18.672 1.42 1 91.56 28 LEU B N 1
ATOM 982 C CA . LEU B 1 28 ? 4.547 -20.047 1.901 1 91.56 28 LEU B CA 1
ATOM 983 C C . LEU B 1 28 ? 3.609 -21.016 1.196 1 91.56 28 LEU B C 1
ATOM 985 O O . LEU B 1 28 ? 3.578 -22.203 1.53 1 91.56 28 LEU B O 1
ATOM 989 N N . HIS B 1 29 ? 2.752 -20.547 0.305 1 91.75 29 HIS B N 1
ATOM 990 C CA . HIS B 1 29 ? 1.869 -21.328 -0.55 1 91.75 29 HIS B CA 1
ATOM 991 C C . HIS B 1 29 ? 0.69 -21.891 0.24 1 91.75 29 HIS B C 1
ATOM 993 O O . HIS B 1 29 ? 0.157 -22.938 -0.096 1 91.75 29 HIS B O 1
ATOM 999 N N . PHE B 1 30 ? 0.248 -21.188 1.315 1 93.75 30 PHE B N 1
ATOM 1000 C CA . PHE B 1 30 ? -0.88 -21.625 2.127 1 93.75 30 PHE B CA 1
ATOM 1001 C C . PHE B 1 30 ? -2.15 -20.875 1.744 1 93.75 30 PHE B C 1
ATOM 1003 O O . PHE B 1 30 ? -3.256 -21.312 2.072 1 93.75 30 PHE B O 1
ATOM 1010 N N . VAL B 1 31 ? -2.018 -19.688 1.136 1 92.12 31 VAL B N 1
ATOM 1011 C CA . VAL B 1 31 ? -3.16 -18.875 0.763 1 92.12 31 VAL B CA 1
ATOM 1012 C C . VAL B 1 31 ? -3.051 -18.469 -0.706 1 92.12 31 VAL B C 1
ATOM 1014 O O . VAL B 1 31 ? -1.949 -18.234 -1.212 1 92.12 31 VAL B O 1
ATOM 1017 N N . GLU B 1 32 ? -4.133 -18.453 -1.372 1 91.38 32 GLU B N 1
ATOM 1018 C CA . GLU B 1 32 ? -4.191 -18.047 -2.771 1 91.38 32 GLU B CA 1
ATOM 1019 C C . GLU B 1 32 ? -3.891 -16.562 -2.928 1 91.38 32 GLU B C 1
ATOM 1021 O O . GLU B 1 32 ? -4.219 -15.758 -2.049 1 91.38 32 GLU B O 1
ATOM 1026 N N . LYS B 1 33 ? -3.297 -16.172 -4.016 1 86.88 33 LYS B N 1
ATOM 1027 C CA . LYS B 1 33 ? -2.871 -14.805 -4.289 1 86.88 33 LYS B CA 1
ATOM 1028 C C . LYS B 1 33 ? -4.059 -13.852 -4.27 1 86.88 33 LYS B C 1
ATOM 1030 O O . LYS B 1 33 ? -3.941 -12.711 -3.809 1 86.88 33 LYS B O 1
ATOM 1035 N N . ASN B 1 34 ? -5.211 -14.406 -4.738 1 92.62 34 ASN B N 1
ATOM 1036 C CA . ASN B 1 34 ? -6.363 -13.531 -4.914 1 92.62 34 ASN B CA 1
ATOM 1037 C C . ASN B 1 34 ? -6.859 -12.984 -3.576 1 92.62 34 ASN B C 1
ATOM 1039 O O . ASN B 1 34 ? -7.281 -11.828 -3.488 1 92.62 34 ASN B O 1
ATOM 1043 N N . ILE B 1 35 ? -6.793 -13.781 -2.566 1 92.62 35 ILE B N 1
ATOM 1044 C CA . ILE B 1 35 ? -7.234 -13.352 -1.245 1 92.62 35 ILE B CA 1
ATOM 1045 C C . ILE B 1 35 ? -6.266 -12.312 -0.688 1 92.62 35 ILE B C 1
ATOM 1047 O O . ILE B 1 35 ? -6.684 -11.273 -0.171 1 92.62 35 ILE B O 1
ATOM 1051 N N . ALA B 1 36 ? -4.98 -12.555 -0.796 1 91.38 36 ALA B N 1
ATOM 1052 C CA . ALA B 1 36 ? -3.973 -11.617 -0.318 1 91.38 36 ALA B CA 1
ATOM 1053 C C . ALA B 1 36 ? -4.074 -10.281 -1.056 1 91.38 36 ALA B C 1
ATOM 1055 O O . ALA B 1 36 ? -4.035 -9.219 -0.435 1 91.38 36 ALA B O 1
ATOM 1056 N N . PHE B 1 37 ? -4.316 -10.312 -2.32 1 93.06 37 PHE B N 1
ATOM 1057 C CA . PHE B 1 37 ? -4.383 -9.109 -3.139 1 93.06 37 PHE B CA 1
ATOM 1058 C C . PHE B 1 37 ? -5.664 -8.336 -2.855 1 93.06 37 PHE B C 1
ATOM 1060 O O . PHE B 1 37 ? -5.68 -7.102 -2.918 1 93.06 37 PHE B O 1
ATOM 1067 N N . LEU B 1 38 ? -6.672 -9.086 -2.564 1 94.88 38 LEU B N 1
ATOM 1068 C CA . LEU B 1 38 ? -7.918 -8.422 -2.205 1 94.88 38 LEU B CA 1
ATOM 1069 C C . LEU B 1 38 ? -7.742 -7.566 -0.953 1 94.88 38 LEU B C 1
ATOM 1071 O O . LEU B 1 38 ? -8.125 -6.398 -0.933 1 94.88 38 LEU B O 1
ATOM 1075 N N . PHE B 1 39 ? -7.18 -8.102 0.087 1 94.69 39 PHE B N 1
ATOM 1076 C CA . PHE B 1 39 ? -6.961 -7.375 1.33 1 94.69 39 PHE B CA 1
ATOM 1077 C C . PHE B 1 39 ? -5.977 -6.23 1.119 1 94.69 39 PHE B C 1
ATOM 1079 O O . PHE B 1 39 ? -6.137 -5.152 1.694 1 94.69 39 PHE B O 1
ATOM 1086 N N . LEU B 1 40 ? -4.961 -6.473 0.292 1 93.88 40 LEU B N 1
ATOM 1087 C CA . LEU B 1 40 ? -4.016 -5.418 -0.056 1 93.88 40 LEU B CA 1
ATOM 1088 C C . LEU B 1 40 ? -4.723 -4.262 -0.754 1 93.88 40 LEU B C 1
ATOM 1090 O O . LEU B 1 40 ? -4.469 -3.096 -0.443 1 93.88 40 LEU B O 1
ATOM 1094 N N . GLY B 1 41 ? -5.551 -4.613 -1.699 1 96 41 GLY B N 1
ATOM 1095 C CA . GLY B 1 41 ? -6.309 -3.59 -2.402 1 96 41 GLY B CA 1
ATOM 1096 C C . GLY B 1 41 ? -7.168 -2.744 -1.481 1 96 41 GLY B C 1
ATOM 1097 O O . GLY B 1 41 ? -7.109 -1.514 -1.524 1 96 41 GLY B O 1
ATOM 1098 N N . VAL B 1 42 ? -7.883 -3.391 -0.602 1 96 42 VAL B N 1
ATOM 1099 C CA . VAL B 1 42 ? -8.758 -2.684 0.33 1 96 42 VAL B CA 1
ATOM 1100 C C . VAL B 1 42 ? -7.918 -1.828 1.277 1 96 42 VAL B C 1
ATOM 1102 O O . VAL B 1 42 ? -8.266 -0.677 1.552 1 96 42 VAL B O 1
ATOM 1105 N N . SER B 1 43 ? -6.824 -2.367 1.761 1 94.94 43 SER B N 1
ATOM 1106 C CA . SER B 1 43 ? -5.926 -1.62 2.637 1 94.94 43 SER B CA 1
ATOM 1107 C C . SER B 1 43 ? -5.414 -0.356 1.954 1 94.94 43 SER B C 1
ATOM 1109 O O . SER B 1 43 ? -5.324 0.702 2.582 1 94.94 43 SER B O 1
ATOM 1111 N N . ASN B 1 44 ? -5.133 -0.432 0.68 1 95.56 44 ASN B N 1
ATOM 1112 C CA . ASN B 1 44 ? -4.621 0.722 -0.053 1 95.56 44 ASN B CA 1
ATOM 1113 C C . ASN B 1 44 ? -5.707 1.769 -0.281 1 95.56 44 ASN B C 1
ATOM 1115 O O . ASN B 1 44 ? -5.43 2.969 -0.284 1 95.56 44 ASN B O 1
ATOM 1119 N N . ILE B 1 45 ? -6.891 1.351 -0.475 1 96.25 45 ILE B N 1
ATOM 1120 C CA . ILE B 1 45 ? -8 2.289 -0.618 1 96.25 45 ILE B CA 1
ATOM 1121 C C . ILE B 1 45 ? -8.18 3.076 0.679 1 96.25 45 ILE B C 1
ATOM 1123 O O . ILE B 1 45 ? -8.273 4.305 0.659 1 96.25 45 ILE B O 1
ATOM 1127 N N . ILE B 1 46 ? -8.211 2.35 1.782 1 94.69 46 ILE B N 1
ATOM 1128 C CA . ILE B 1 46 ? -8.352 2.99 3.084 1 94.69 46 ILE B CA 1
ATOM 1129 C C . ILE B 1 46 ? -7.188 3.949 3.318 1 94.69 46 ILE B C 1
ATOM 1131 O O . ILE B 1 46 ? -7.379 5.062 3.814 1 94.69 46 ILE B O 1
ATOM 1135 N N . ASN B 1 47 ? -6.016 3.521 2.965 1 93.12 47 ASN B N 1
ATOM 1136 C CA . ASN B 1 47 ? -4.82 4.348 3.09 1 93.12 47 ASN B CA 1
ATOM 1137 C C . ASN B 1 47 ? -4.957 5.652 2.307 1 93.12 47 ASN B C 1
ATOM 1139 O O . ASN B 1 47 ? -4.648 6.727 2.824 1 93.12 47 ASN B O 1
ATOM 1143 N N . GLY B 1 48 ? -5.344 5.562 1.064 1 93.38 48 GLY B N 1
ATOM 1144 C CA . GLY B 1 48 ? -5.516 6.75 0.239 1 93.38 48 GLY B CA 1
ATOM 1145 C C . GLY B 1 48 ? -6.527 7.727 0.805 1 93.38 48 GLY B C 1
ATOM 1146 O O . GLY B 1 48 ? -6.273 8.93 0.857 1 93.38 48 GLY B O 1
ATOM 1147 N N . VAL B 1 49 ? -7.66 7.254 1.265 1 92.25 49 VAL B N 1
ATOM 1148 C CA . VAL B 1 49 ? -8.719 8.086 1.832 1 92.25 49 VAL B CA 1
ATOM 1149 C C .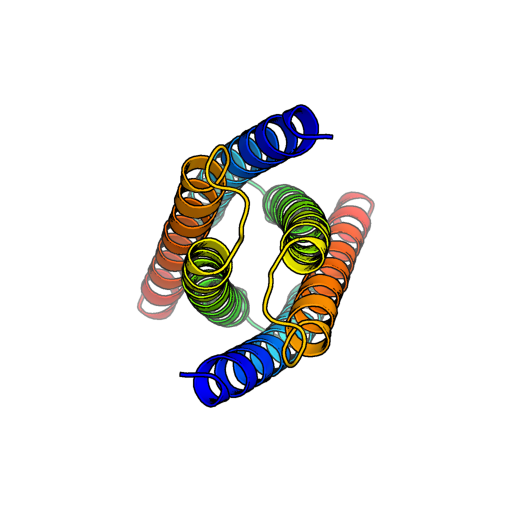 VAL B 1 49 ? -8.203 8.781 3.092 1 92.25 49 VAL B C 1
ATOM 1151 O O . VAL B 1 49 ? -8.414 9.984 3.275 1 92.25 49 VAL B O 1
ATOM 1154 N N . ASP B 1 50 ? -7.57 8 3.867 1 90.62 50 ASP B N 1
ATOM 1155 C CA . ASP B 1 50 ? -7.027 8.555 5.105 1 90.62 50 ASP B CA 1
ATOM 1156 C C . ASP B 1 50 ? -5.992 9.641 4.812 1 90.62 50 ASP B C 1
ATOM 1158 O O . ASP B 1 50 ? -5.953 10.664 5.492 1 90.62 50 ASP B O 1
ATOM 1162 N N . ARG B 1 51 ? -5.195 9.414 3.867 1 88.38 51 ARG B N 1
ATOM 1163 C CA . ARG B 1 51 ? -4.184 10.391 3.484 1 88.38 51 ARG B CA 1
ATOM 1164 C C . ARG B 1 51 ? -4.824 11.695 3.035 1 88.38 51 ARG B C 1
ATOM 1166 O O . ARG B 1 51 ? -4.371 12.781 3.418 1 88.38 51 ARG B O 1
ATOM 1173 N N . ILE B 1 52 ? -5.773 11.594 2.246 1 89.62 52 ILE B N 1
ATOM 1174 C CA . ILE B 1 52 ? -6.48 12.781 1.785 1 89.62 52 ILE B CA 1
ATOM 1175 C C . ILE B 1 52 ? -7.059 13.539 2.98 1 89.62 52 ILE B C 1
ATOM 1177 O O . ILE B 1 52 ? -7.004 14.766 3.033 1 89.62 52 ILE B O 1
ATOM 1181 N N . ASN B 1 53 ? -7.551 12.797 3.938 1 86.25 53 ASN B N 1
ATOM 1182 C CA . ASN B 1 53 ? -8.133 13.414 5.125 1 86.25 53 ASN B CA 1
ATOM 1183 C C . ASN B 1 53 ? -7.074 14.109 5.973 1 86.25 53 ASN B C 1
ATOM 1185 O O . ASN B 1 53 ? -7.312 15.195 6.496 1 86.25 53 ASN B O 1
ATOM 1189 N N . ILE B 1 54 ? -5.965 13.508 6.141 1 83.88 54 ILE B N 1
ATOM 1190 C CA . ILE B 1 54 ? -4.871 14.086 6.914 1 83.88 54 ILE B CA 1
ATOM 1191 C C . ILE B 1 54 ? -4.383 15.367 6.234 1 83.88 54 ILE B C 1
ATOM 1193 O O . ILE B 1 54 ? -4.059 16.344 6.906 1 83.88 54 ILE B O 1
ATOM 1197 N N . THR B 1 55 ? -4.316 15.328 4.953 1 84.44 55 THR B N 1
ATOM 1198 C CA . THR B 1 55 ? -3.826 16.469 4.176 1 84.44 55 THR B CA 1
ATOM 1199 C C . THR B 1 55 ? -4.715 17.688 4.383 1 84.44 55 THR B C 1
ATOM 1201 O O . THR B 1 55 ? -4.219 18.812 4.43 1 84.44 55 THR B O 1
ATOM 1204 N N . LYS B 1 56 ? -5.992 17.453 4.516 1 83.31 56 LYS B N 1
ATOM 1205 C CA . LYS B 1 56 ? -6.93 18.562 4.723 1 83.31 56 LYS B CA 1
ATOM 1206 C C . LYS B 1 56 ? -6.641 19.281 6.031 1 83.31 56 LYS B C 1
ATOM 1208 O O . LYS B 1 56 ? -7.031 20.453 6.199 1 83.31 56 LYS B O 1
ATOM 1213 N N . ARG B 1 57 ? -5.918 18.688 6.848 1 77.44 57 ARG B N 1
ATOM 1214 C CA . ARG B 1 57 ? -5.719 19.25 8.18 1 77.44 57 ARG B CA 1
ATOM 1215 C C . ARG B 1 57 ? -4.289 19.734 8.359 1 77.44 57 ARG B C 1
ATOM 1217 O O . ARG B 1 57 ? -3.893 20.125 9.461 1 77.44 57 ARG B O 1
ATOM 1224 N N . THR B 1 58 ? -3.533 19.547 7.383 1 75.38 58 THR B N 1
ATOM 1225 C CA . THR B 1 58 ? -2.145 19.984 7.477 1 75.38 58 THR B CA 1
ATOM 1226 C C . THR B 1 58 ? -2.035 21.484 7.227 1 75.38 58 THR B C 1
ATOM 1228 O O . THR B 1 58 ? -2.84 22.062 6.488 1 75.38 58 THR B O 1
ATOM 1231 N N . ASP B 1 59 ? -1.167 22.078 7.867 1 70.62 59 ASP B N 1
ATOM 1232 C CA . ASP B 1 59 ? -0.901 23.516 7.723 1 70.62 59 ASP B CA 1
ATOM 1233 C C . ASP B 1 59 ? -0.14 23.797 6.434 1 70.62 59 ASP B C 1
ATOM 1235 O O . ASP B 1 59 ? 0.086 24.969 6.09 1 70.62 59 ASP B O 1
ATOM 1239 N N . LEU B 1 60 ? 0.306 22.766 5.844 1 64.81 60 LEU B N 1
ATOM 1240 C CA . LEU B 1 60 ? 1.159 22.984 4.684 1 64.81 60 LEU B CA 1
ATOM 1241 C C . LEU B 1 60 ? 0.324 23.344 3.457 1 64.81 60 LEU B C 1
ATOM 1243 O O . LEU B 1 60 ? 0.019 22.469 2.637 1 64.81 60 LEU B O 1
ATOM 1247 N N . LYS B 1 61 ? -0.103 24.547 3.314 1 69.5 61 LYS B N 1
ATOM 1248 C CA . LYS B 1 61 ? -0.905 24.984 2.178 1 69.5 61 LYS B CA 1
ATOM 1249 C C . LYS B 1 61 ? -0.222 24.656 0.856 1 69.5 61 LYS B C 1
ATOM 1251 O O . LYS B 1 61 ? -0.865 24.156 -0.072 1 69.5 61 LYS B O 1
ATOM 1256 N N . GLU B 1 62 ? 1.088 24.906 0.874 1 66.94 62 GLU B N 1
ATOM 1257 C CA . GLU B 1 62 ? 1.785 24.828 -0.406 1 66.94 62 GLU B CA 1
ATOM 1258 C C . GLU B 1 62 ? 1.91 23.391 -0.888 1 66.94 62 GLU B C 1
ATOM 1260 O O . GLU B 1 62 ? 1.989 23.141 -2.092 1 66.94 62 GLU B O 1
ATOM 1265 N N . ASN B 1 63 ? 1.754 22.453 0.045 1 74.31 63 ASN B N 1
ATOM 1266 C CA . ASN B 1 63 ? 2.029 21.078 -0.389 1 74.31 63 ASN B CA 1
ATOM 1267 C C . ASN B 1 63 ? 0.781 20.203 -0.318 1 74.31 63 ASN B C 1
ATOM 1269 O O . ASN B 1 63 ? 0.84 19.016 -0.596 1 74.31 63 ASN B O 1
ATOM 1273 N N . LYS B 1 64 ? -0.331 20.812 -0.168 1 82.25 64 LYS B N 1
ATOM 1274 C CA . LYS B 1 64 ? -1.565 20.062 0.035 1 82.25 64 LYS B CA 1
ATOM 1275 C C . LYS B 1 64 ? -1.958 19.297 -1.227 1 82.25 64 LYS B C 1
ATOM 1277 O O . LYS B 1 64 ? -2.414 18.156 -1.149 1 82.25 64 LYS B O 1
ATOM 1282 N N . ASN B 1 65 ? -1.698 19.938 -2.293 1 84.44 65 ASN B N 1
ATOM 1283 C CA . ASN B 1 65 ? -2.096 19.312 -3.547 1 84.44 65 ASN B CA 1
ATOM 1284 C C . ASN B 1 65 ? -1.267 18.062 -3.836 1 84.44 65 ASN B C 1
ATOM 1286 O O . ASN B 1 65 ? -1.792 17.062 -4.324 1 84.44 65 ASN B O 1
ATOM 1290 N N . TYR B 1 66 ? -0.028 18.109 -3.473 1 82.5 66 TYR B N 1
ATOM 1291 C CA . TYR B 1 66 ? 0.837 16.969 -3.689 1 82.5 66 TYR B CA 1
ATOM 1292 C C . TYR B 1 66 ? 0.402 15.781 -2.826 1 82.5 66 TYR B C 1
ATOM 1294 O O . TYR B 1 66 ? 0.318 14.648 -3.307 1 82.5 66 TYR B O 1
ATOM 1302 N N . TYR B 1 67 ? 0.003 16.031 -1.678 1 83.12 67 TYR B N 1
ATOM 1303 C CA . TYR B 1 67 ? -0.426 14.984 -0.769 1 83.12 67 TYR B CA 1
ATOM 1304 C C . TYR B 1 67 ? -1.771 14.406 -1.196 1 83.12 67 TYR B C 1
ATOM 1306 O O . TYR B 1 67 ? -1.993 13.195 -1.105 1 83.12 67 TYR B O 1
ATOM 1314 N N . LYS B 1 68 ? -2.562 15.289 -1.662 1 87.31 68 LYS B N 1
ATOM 1315 C CA . LYS B 1 68 ? -3.869 14.836 -2.127 1 87.31 68 LYS B CA 1
ATOM 1316 C C . LYS B 1 68 ? -3.734 13.922 -3.342 1 87.31 68 LYS B C 1
ATOM 1318 O O . LYS B 1 68 ? -4.391 12.883 -3.416 1 87.31 68 LYS B O 1
ATOM 1323 N N . ILE B 1 69 ? -2.893 14.305 -4.199 1 89.75 69 ILE B N 1
ATOM 1324 C CA . ILE B 1 69 ? -2.67 13.508 -5.402 1 89.75 69 ILE B CA 1
ATOM 1325 C C . ILE B 1 69 ? -2.07 12.156 -5.023 1 89.75 69 ILE B C 1
ATOM 1327 O O . ILE B 1 69 ? -2.412 11.133 -5.617 1 89.75 69 ILE B O 1
ATOM 1331 N N . THR B 1 70 ? -1.192 12.227 -4.078 1 89.62 70 THR B N 1
ATOM 1332 C CA . THR B 1 70 ? -0.607 10.977 -3.6 1 89.62 70 THR B CA 1
ATOM 1333 C C . THR B 1 70 ? -1.683 10.055 -3.029 1 89.62 70 THR B C 1
ATOM 1335 O O . THR B 1 70 ? -1.692 8.859 -3.309 1 89.62 70 THR B O 1
ATOM 1338 N N . GLY B 1 71 ? -2.582 10.625 -2.287 1 91.94 71 GLY B N 1
ATOM 1339 C CA . GLY B 1 71 ? -3.693 9.836 -1.776 1 91.94 71 GLY B CA 1
ATOM 1340 C C . GLY B 1 71 ? -4.551 9.234 -2.871 1 91.94 71 GLY B C 1
ATOM 1341 O O . GLY B 1 71 ? -4.91 8.055 -2.811 1 91.94 71 GLY B O 1
ATOM 1342 N N . ILE B 1 72 ? -4.785 9.961 -3.871 1 93.75 72 ILE B N 1
ATOM 1343 C CA . ILE B 1 72 ? -5.59 9.508 -5 1 93.75 72 ILE B CA 1
ATOM 1344 C C . ILE B 1 72 ? -4.879 8.367 -5.719 1 93.75 72 ILE B C 1
ATOM 1346 O O . ILE B 1 72 ? -5.512 7.387 -6.117 1 93.75 72 ILE B O 1
ATOM 1350 N N . SER B 1 73 ? -3.625 8.539 -5.855 1 92.94 73 SER B N 1
ATOM 1351 C CA . SER B 1 73 ? -2.861 7.484 -6.516 1 92.94 73 SER B CA 1
ATOM 1352 C C . SER B 1 73 ? -2.969 6.168 -5.758 1 92.94 73 SER B C 1
ATOM 1354 O O . SER B 1 73 ? -3.051 5.098 -6.367 1 92.94 73 SER B O 1
ATOM 1356 N N . TRP B 1 74 ? -3.01 6.176 -4.508 1 94.25 74 TRP B N 1
ATOM 1357 C CA . TRP B 1 74 ? -3.145 4.965 -3.701 1 94.25 74 TRP B CA 1
ATOM 1358 C C . TRP B 1 74 ? -4.543 4.371 -3.84 1 94.25 74 TRP B C 1
ATOM 1360 O O . TRP B 1 74 ? -4.707 3.148 -3.865 1 94.25 74 TRP B O 1
ATOM 1370 N N . ILE B 1 75 ? -5.527 5.23 -3.943 1 95.75 75 ILE B N 1
ATOM 1371 C CA . ILE B 1 75 ? -6.887 4.738 -4.152 1 95.75 75 ILE B CA 1
ATOM 1372 C C . ILE B 1 75 ? -6.965 3.998 -5.484 1 95.75 75 ILE B C 1
ATOM 1374 O O . ILE B 1 75 ? -7.527 2.9 -5.559 1 95.75 75 ILE B O 1
ATOM 1378 N N . ILE B 1 76 ? -6.348 4.527 -6.5 1 94.81 76 ILE B N 1
ATOM 1379 C CA . ILE B 1 76 ? -6.352 3.9 -7.82 1 94.81 76 ILE B CA 1
ATOM 1380 C C . ILE B 1 76 ? -5.652 2.545 -7.746 1 94.81 76 ILE B C 1
ATOM 1382 O O . ILE B 1 76 ? -6.176 1.541 -8.234 1 94.81 76 ILE B O 1
ATOM 1386 N N . LEU B 1 77 ? -4.496 2.508 -7.125 1 93.94 77 LEU B N 1
ATOM 1387 C CA . LEU B 1 77 ? -3.758 1.263 -6.949 1 93.94 77 LEU B CA 1
ATOM 1388 C C . LEU B 1 77 ? -4.609 0.223 -6.23 1 93.94 77 LEU B C 1
ATOM 1390 O O . LEU B 1 77 ? -4.688 -0.93 -6.66 1 93.94 77 LEU B O 1
ATOM 1394 N N . GLY B 1 78 ? -5.266 0.67 -5.176 1 96.19 78 GLY B N 1
ATOM 1395 C CA . GLY B 1 78 ? -6.129 -0.233 -4.426 1 96.19 78 GLY B CA 1
ATOM 1396 C C . GLY B 1 78 ? -7.281 -0.774 -5.25 1 96.19 78 GLY B C 1
ATOM 1397 O O . GLY B 1 78 ? -7.578 -1.971 -5.203 1 96.19 78 GLY B O 1
ATOM 1398 N N . VAL B 1 79 ? -7.914 0.073 -6 1 96.44 79 VAL B N 1
ATOM 1399 C CA . VAL B 1 79 ? -9.047 -0.323 -6.836 1 96.44 79 VAL B CA 1
ATOM 1400 C C . VAL B 1 79 ? -8.586 -1.339 -7.879 1 96.44 79 VAL B C 1
ATOM 1402 O O . VAL B 1 79 ? -9.258 -2.344 -8.117 1 96.44 79 VAL B O 1
ATOM 1405 N N . VAL B 1 80 ? -7.473 -1.112 -8.461 1 94.31 80 VAL B N 1
ATOM 1406 C CA . VAL B 1 80 ? -6.941 -2.021 -9.469 1 94.31 80 VAL B CA 1
ATOM 1407 C C . VAL B 1 80 ? -6.676 -3.389 -8.844 1 94.31 80 VAL B C 1
ATOM 1409 O O . VAL B 1 80 ? -7.086 -4.418 -9.391 1 94.31 80 VAL B O 1
ATOM 1412 N N . PHE B 1 81 ? -6.051 -3.416 -7.684 1 95.12 81 PHE B N 1
ATOM 1413 C CA . PHE B 1 81 ? -5.762 -4.676 -7.004 1 95.12 81 PHE B CA 1
ATOM 1414 C C . PHE B 1 81 ? -7.055 -5.391 -6.621 1 95.12 81 PHE B C 1
ATOM 1416 O O . PHE B 1 81 ? -7.176 -6.602 -6.809 1 95.12 81 PHE B O 1
ATOM 1423 N N . THR B 1 82 ? -8 -4.648 -6.125 1 96 82 THR B N 1
ATOM 1424 C CA . THR B 1 82 ? -9.266 -5.25 -5.727 1 96 82 THR B CA 1
ATOM 1425 C C . THR B 1 82 ? -10 -5.82 -6.934 1 96 82 THR B C 1
ATOM 1427 O O . THR B 1 82 ? -10.469 -6.957 -6.902 1 96 82 THR B O 1
ATOM 1430 N N . PHE B 1 83 ? -10.023 -5.051 -7.945 1 95.81 83 PHE B N 1
ATOM 1431 C CA . PHE B 1 83 ? -10.719 -5.469 -9.156 1 95.81 83 PHE B CA 1
ATOM 1432 C C . PHE B 1 83 ? -10.07 -6.711 -9.758 1 95.81 83 PHE B C 1
ATOM 1434 O O . PHE B 1 83 ? -10.758 -7.676 -10.094 1 95.81 83 PHE B O 1
ATOM 1441 N N . LEU B 1 84 ? -8.758 -6.715 -9.914 1 94.06 84 LEU B N 1
ATOM 1442 C CA . LEU B 1 84 ? -8.039 -7.844 -10.484 1 94.06 84 LEU B CA 1
ATOM 1443 C C . LEU B 1 84 ? -8.227 -9.094 -9.641 1 94.06 84 LEU B C 1
ATOM 1445 O O . LEU B 1 84 ? -8.422 -10.188 -10.172 1 94.06 84 LEU B O 1
ATOM 1449 N N . SER B 1 85 ? -8.164 -8.898 -8.328 1 94.12 85 SER B N 1
ATOM 1450 C CA . SER B 1 85 ? -8.32 -10.031 -7.426 1 94.12 85 SER B CA 1
ATOM 1451 C C . SER B 1 85 ? -9.711 -10.641 -7.543 1 94.12 85 SER B C 1
ATOM 1453 O O . SER B 1 85 ? -9.852 -11.867 -7.648 1 94.12 85 SER B O 1
ATOM 1455 N N . VAL B 1 86 ? -10.734 -9.844 -7.57 1 94.19 86 VAL B N 1
ATOM 1456 C CA . VAL B 1 86 ? -12.117 -10.312 -7.652 1 94.19 86 VAL B CA 1
ATOM 1457 C C . VAL B 1 86 ? -12.359 -10.961 -9.016 1 94.19 86 VAL B C 1
ATOM 1459 O O . VAL B 1 86 ? -13.008 -12 -9.102 1 94.19 86 VAL B O 1
ATOM 1462 N N . SER B 1 87 ? -11.867 -10.336 -10.07 1 92.12 87 SER B N 1
ATOM 1463 C CA . SER B 1 87 ? -12.023 -10.883 -11.414 1 92.12 87 SER B CA 1
ATOM 1464 C C . SER B 1 87 ? -11.43 -12.281 -11.516 1 92.12 87 SER B C 1
ATOM 1466 O O . SER B 1 87 ? -12.008 -13.164 -12.156 1 92.12 87 SER B O 1
ATOM 1468 N N . GLU B 1 88 ? -10.336 -12.484 -10.844 1 91.06 88 GLU B N 1
ATOM 1469 C CA . GLU B 1 88 ? -9.688 -13.797 -10.883 1 91.06 88 GLU B CA 1
ATOM 1470 C C . GLU B 1 88 ? -10.43 -14.797 -10 1 91.06 88 GLU B C 1
ATOM 1472 O O . GLU B 1 88 ? -10.492 -15.992 -10.32 1 91.06 88 GLU B 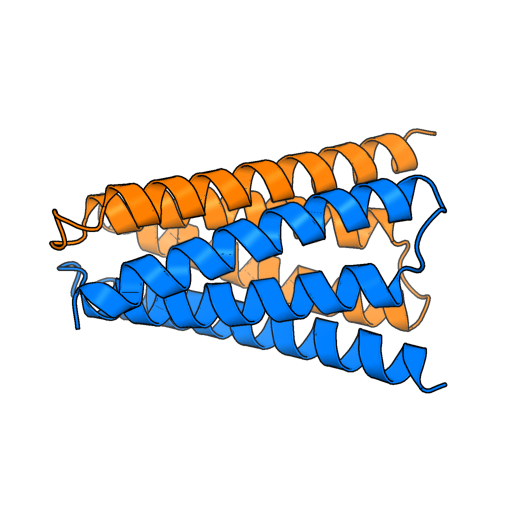O 1
ATOM 1477 N N . LEU B 1 89 ? -10.945 -14.312 -8.93 1 88.62 89 LEU B N 1
ATOM 1478 C CA . LEU B 1 89 ? -11.688 -15.195 -8.031 1 88.62 89 LEU B CA 1
ATOM 1479 C C . LEU B 1 89 ? -12.992 -15.664 -8.672 1 88.62 89 LEU B C 1
ATOM 1481 O O . LEU B 1 89 ? -13.461 -16.766 -8.406 1 88.62 89 LEU B O 1
ATOM 1485 N N . LEU B 1 90 ? -13.508 -14.852 -9.469 1 89.19 90 LEU B N 1
ATOM 1486 C CA . LEU B 1 90 ? -14.773 -15.164 -10.117 1 89.19 90 LEU B CA 1
ATOM 1487 C C . LEU B 1 90 ? -14.539 -16 -11.383 1 89.19 90 LEU B C 1
ATOM 1489 O O . LEU B 1 90 ? -15.461 -16.656 -11.867 1 89.19 90 LEU B O 1
ATOM 1493 N N . ASN B 1 91 ? -13.406 -16.078 -12.047 1 81.31 91 ASN B N 1
ATOM 1494 C CA . ASN B 1 91 ? -13.102 -16.875 -13.234 1 81.31 91 ASN B CA 1
ATOM 1495 C C . ASN B 1 91 ? -12.32 -18.141 -12.883 1 81.31 91 ASN B C 1
ATOM 1497 O O . ASN B 1 91 ? -12.453 -19.156 -13.555 1 81.31 91 ASN B O 1
#

Solvent-accessible surface area (backbone atoms only — not comparable to full-atom values): 8911 Å² total; per-residue (Å²): 120,78,66,53,52,57,52,51,36,52,52,50,48,53,40,46,52,52,30,44,54,35,45,53,33,31,75,71,68,76,39,61,63,43,62,31,34,30,45,44,8,52,41,28,31,54,49,11,54,50,39,36,55,52,38,74,50,33,72,52,70,91,49,32,65,51,44,37,50,42,12,50,51,32,29,52,43,8,49,52,34,31,50,55,18,51,54,55,70,75,104,121,78,66,54,53,56,52,52,34,51,52,48,48,53,40,45,52,53,30,43,53,35,47,53,33,30,76,70,68,75,38,61,64,43,62,30,33,31,44,44,9,52,42,28,31,54,48,12,55,48,39,35,55,53,38,73,50,32,72,52,70,90,50,34,64,51,43,36,51,41,13,49,50,31,30,52,44,9,49,52,34,30,50,54,17,50,55,57,71,74,104

Foldseek 3Di:
DVVVLVVLVVVLVVLVVVLVVQVVCVVVVNHDPLVSLQSVLVSLLSVLVSQLVVLVVDPCPVCSVVSNVVSVVSNVVSVVSNVVSVVVVVD/DVVVLVVLVVVLVVLVVVLVVQVVCVVVVNHDPLVSLQSVLVSLLSVLVSQLVVLVVDPCPVCSVVSNVVSVVSNVVSVVSNVVSVVVVVD

Nearest PDB structures (foldseek):
  4hwc-assembly1_A  TM=4.274E-01  e=6.479E+00  Arabidopsis thaliana
  4hwc-assembly1_A  TM=4.259E-01  e=6.479E+00  Arabidopsis thaliana

Sequence (182 aa):
MKNNYKVISIIQWTFNIITVILAILYFLHFVEKNIAFLFLGVSNIINGVDRINITKRTDLKENKNYYKITGISWIILGVVFTFLSVSELLNMKNNYKVISIIQWTFNIITVILAILYFLHFVEKNIAFLFLGVSNIINGVDRINITKRTDLKENKNYYKITGISWIILGVVFTFLSVSELLN

Organism: NCBI:txid1418104

Radius of gyration: 15.91 Å; Cα contacts (8 Å, |Δi|>4): 244; chains: 2; bounding box: 32×47×38 Å

pLDDT: mean 88.42, std 9.4, range [45.12, 96.62]

Secondary structure (DSSP, 8-state):
-HHHHHHHHHHHHHHHHHHHHHHHHHHTTSS-HHHHHHHHHHHHHHHHHHHHHHHHTBS-GGGHHHHHHHHHHHHHHHHHHHHHHHHHHH-/-HHHHHHHHHHHHHHHHHHHHHHHHHHTTSS-HHHHHHHHHHHHHHHHHHHHHHHTTBS-GGGHHHHHHHHHHHHHHHHHHHHHHHHHHH-